Protein AF-A0A920MQN7-F1 (afdb_monomer_lite)

Foldseek 3Di:
DLDDAAEAADQDQWDADPVGTDGDPNVVQVVVCVVVVHHHDYDDDDDDDPPPDD

Radius of gyration: 13.95 Å; chains: 1; bounding box: 33×23×39 Å

pLDDT: mean 81.25, std 20.47, range [33.19, 97.25]

Secondary structure (DSSP, 8-state):
---PPPEES---SEEEETTEEEE-HHHHHHHHHHHHT-PPEE----SS-TT---

Sequence (54 aa):
MSGSTILALHMGKYYRVDSGLRIDAGAFVAALEFATNKKQKLLESQTRNFLTVL

Structure (mmCIF, N/CA/C/O backbone):
data_AF-A0A920MQN7-F1
#
_entry.id   AF-A0A920MQN7-F1
#
loop_
_atom_site.group_PDB
_atom_site.id
_atom_site.type_symbol
_atom_site.label_atom_id
_atom_site.label_alt_id
_atom_site.label_comp_id
_atom_site.label_asym_id
_atom_site.label_entity_id
_atom_site.label_seq_id
_atom_site.pdbx_PDB_ins_code
_atom_site.Cartn_x
_atom_site.Cartn_y
_atom_site.Cartn_z
_atom_site.occupancy
_atom_site.B_iso_or_equiv
_atom_site.auth_seq_id
_atom_site.auth_comp_id
_atom_site.auth_asym_id
_atom_site.auth_atom_id
_atom_site.pdbx_PDB_model_num
ATOM 1 N N . MET A 1 1 ? -15.247 -6.187 20.788 1.00 46.81 1 MET A N 1
ATOM 2 C CA . MET A 1 1 ? -14.100 -6.724 20.017 1.00 46.81 1 MET A CA 1
ATOM 3 C C . MET A 1 1 ? -13.449 -5.579 19.252 1.00 46.81 1 MET A C 1
ATOM 5 O O . MET A 1 1 ? -14.132 -4.956 18.456 1.00 46.81 1 MET A O 1
ATOM 9 N N . SER A 1 2 ? -12.170 -5.277 19.491 1.00 76.56 2 SER A N 1
ATOM 10 C CA . SER A 1 2 ? -11.494 -4.063 18.977 1.00 76.56 2 SER A CA 1
ATOM 11 C C . SER A 1 2 ? -10.873 -4.213 17.569 1.00 76.56 2 SER A C 1
ATOM 13 O O . SER A 1 2 ? -10.219 -3.299 17.063 1.00 76.56 2 SER A O 1
ATOM 15 N N . GLY A 1 3 ? -11.097 -5.356 16.905 1.00 81.88 3 GLY A N 1
ATOM 16 C CA . GLY A 1 3 ? -10.471 -5.725 15.627 1.00 81.88 3 GLY A CA 1
ATOM 17 C C . GLY A 1 3 ? -8.937 -5.811 15.700 1.00 81.88 3 GLY A C 1
ATOM 18 O O . GLY A 1 3 ? -8.346 -5.574 16.749 1.00 81.88 3 GLY A O 1
ATOM 19 N N . SER A 1 4 ? -8.286 -6.147 14.586 1.00 87.62 4 SER A N 1
ATOM 20 C CA . SER A 1 4 ? -6.820 -6.205 14.486 1.00 87.62 4 SER A CA 1
ATOM 21 C C . SER A 1 4 ? -6.203 -4.861 14.063 1.00 87.62 4 SER A C 1
ATOM 23 O O . SER A 1 4 ? -6.910 -3.941 13.629 1.00 87.62 4 SER A O 1
ATOM 25 N N . THR A 1 5 ? -4.880 -4.759 14.223 1.00 88.44 5 THR A N 1
ATOM 26 C CA . THR A 1 5 ? -4.037 -3.652 13.741 1.00 88.44 5 THR A CA 1
ATOM 27 C C . THR A 1 5 ? -3.464 -4.002 12.372 1.00 88.44 5 THR A C 1
ATOM 29 O O . THR A 1 5 ? -3.026 -5.131 12.158 1.00 88.44 5 THR A O 1
ATOM 32 N N . ILE A 1 6 ? -3.421 -3.030 11.462 1.00 89.88 6 ILE A N 1
ATOM 33 C CA . ILE A 1 6 ? -2.771 -3.177 10.157 1.00 89.88 6 ILE A CA 1
ATOM 34 C C . ILE A 1 6 ? -1.271 -2.900 10.336 1.00 89.88 6 ILE A C 1
ATOM 36 O O . ILE A 1 6 ? -0.900 -1.813 10.778 1.00 89.88 6 ILE A O 1
ATOM 40 N N . LEU A 1 7 ? -0.411 -3.867 10.007 1.00 91.56 7 LEU A N 1
ATOM 41 C CA . LEU A 1 7 ? 1.048 -3.707 9.988 1.00 91.56 7 LEU A CA 1
ATOM 42 C C . LEU A 1 7 ? 1.524 -3.704 8.533 1.00 91.56 7 LEU A C 1
ATOM 44 O O . LEU A 1 7 ? 1.350 -4.695 7.828 1.00 91.56 7 LEU A O 1
ATOM 48 N N . ALA A 1 8 ? 2.117 -2.598 8.091 1.00 90.44 8 ALA A N 1
ATOM 49 C CA . ALA A 1 8 ? 2.642 -2.455 6.740 1.00 90.44 8 ALA A CA 1
ATOM 50 C C . ALA A 1 8 ? 4.170 -2.519 6.754 1.00 90.44 8 ALA A C 1
ATOM 52 O O . ALA A 1 8 ? 4.818 -1.783 7.492 1.00 90.44 8 ALA A O 1
ATOM 53 N N . LEU A 1 9 ? 4.739 -3.391 5.922 1.00 88.12 9 LEU A N 1
ATOM 54 C CA . LEU A 1 9 ? 6.192 -3.530 5.748 1.00 88.12 9 LEU A CA 1
ATOM 55 C C . LEU A 1 9 ? 6.736 -2.583 4.673 1.00 88.12 9 LEU A C 1
ATOM 57 O O . LEU A 1 9 ? 7.886 -2.165 4.724 1.00 88.12 9 LEU A O 1
ATOM 61 N N . HIS A 1 10 ? 5.902 -2.258 3.688 1.00 86.06 10 HIS A N 1
ATOM 62 C CA . HIS A 1 10 ? 6.254 -1.419 2.557 1.00 86.06 10 HIS A CA 1
ATOM 63 C C . HIS A 1 10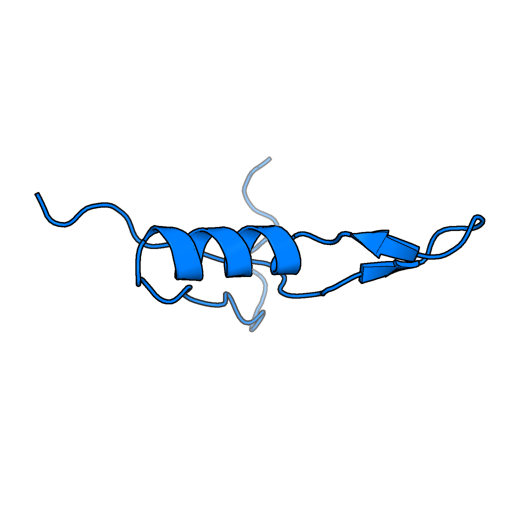 ? 5.023 -0.629 2.112 1.00 86.06 10 HIS A C 1
ATOM 65 O O . HIS A 1 10 ? 3.917 -1.168 2.084 1.00 86.06 10 HIS A O 1
ATOM 71 N N . MET A 1 11 ? 5.216 0.648 1.780 1.00 89.12 11 MET A N 1
ATOM 72 C CA . MET A 1 11 ? 4.140 1.579 1.410 1.00 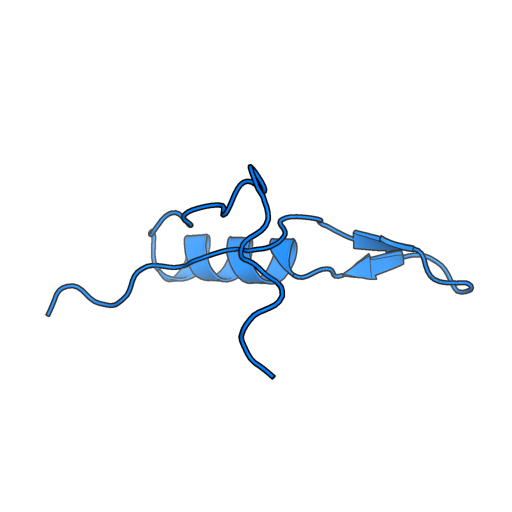89.12 11 MET A CA 1
ATOM 73 C C . MET A 1 11 ? 4.355 2.202 0.027 1.00 89.12 11 MET A C 1
ATOM 75 O O . MET A 1 11 ? 3.843 3.284 -0.259 1.00 89.12 11 MET A O 1
ATOM 79 N N . GLY A 1 12 ? 5.110 1.534 -0.850 1.00 90.94 12 GLY A N 1
ATOM 80 C CA . GLY A 1 12 ? 5.212 1.960 -2.239 1.00 90.94 12 GLY A CA 1
ATOM 81 C C . GLY A 1 12 ? 3.847 1.919 -2.933 1.00 90.94 12 GLY A C 1
ATOM 82 O O . GLY A 1 12 ? 2.995 1.076 -2.643 1.00 90.94 12 GLY A O 1
ATOM 83 N N . LYS A 1 13 ? 3.616 2.876 -3.838 1.00 90.62 13 LYS A N 1
ATOM 84 C CA . LYS A 1 13 ? 2.389 2.945 -4.650 1.00 90.62 13 LYS A CA 1
ATOM 85 C C . LYS A 1 13 ? 2.490 2.044 -5.880 1.00 90.62 13 LYS A C 1
ATOM 87 O O . LYS A 1 13 ? 1.532 1.365 -6.242 1.00 90.62 13 LYS A O 1
ATOM 92 N N . TYR A 1 14 ? 3.668 2.048 -6.499 1.00 95.44 14 TYR A N 1
ATOM 93 C CA . TYR A 1 14 ? 3.999 1.241 -7.660 1.00 95.44 14 TYR A CA 1
ATOM 94 C C . TYR A 1 14 ? 5.453 0.781 -7.586 1.00 95.44 14 TYR A C 1
ATOM 96 O O . TYR A 1 14 ? 6.296 1.492 -7.041 1.00 95.44 14 TYR A O 1
ATOM 104 N N . TYR A 1 15 ? 5.752 -0.348 -8.219 1.00 93.81 15 TYR A N 1
ATOM 105 C CA . TYR A 1 15 ? 7.112 -0.786 -8.511 1.00 93.81 15 TYR A CA 1
ATOM 106 C C . TYR A 1 15 ? 7.317 -0.916 -10.022 1.00 93.81 15 TYR A C 1
ATOM 108 O O . TYR A 1 15 ? 6.364 -1.084 -10.791 1.00 93.81 15 TYR A O 1
ATOM 116 N N . ARG A 1 16 ? 8.573 -0.791 -10.456 1.00 95.88 16 ARG A N 1
ATOM 117 C CA . ARG A 1 16 ? 8.941 -0.837 -11.872 1.00 95.88 16 ARG A CA 1
ATOM 118 C C . ARG A 1 16 ? 9.174 -2.271 -12.332 1.00 95.88 16 ARG A C 1
ATOM 120 O O . ARG A 1 16 ? 9.798 -3.060 -11.632 1.00 95.88 16 ARG A O 1
ATOM 127 N N . VAL A 1 17 ? 8.685 -2.565 -13.526 1.00 96.62 17 VAL A N 1
ATOM 128 C CA . VAL A 1 17 ? 8.923 -3.788 -14.294 1.00 96.62 17 VAL A CA 1
ATOM 129 C C . VAL A 1 17 ? 9.291 -3.408 -15.726 1.00 96.62 17 VAL A C 1
ATOM 131 O O . VAL A 1 17 ? 9.073 -2.269 -16.138 1.00 96.62 17 VAL A O 1
ATOM 134 N N . ASP A 1 18 ? 9.796 -4.356 -16.512 1.00 97.25 18 ASP A N 1
ATOM 135 C CA . ASP A 1 18 ? 10.227 -4.089 -17.896 1.00 97.25 18 ASP A CA 1
ATOM 136 C C . ASP A 1 18 ? 9.098 -3.542 -18.783 1.00 97.25 18 ASP A C 1
ATOM 138 O O . ASP A 1 18 ? 9.324 -2.738 -19.680 1.00 97.25 18 ASP A O 1
ATOM 142 N N . SER A 1 19 ? 7.856 -3.933 -18.487 1.00 96.81 19 SER A N 1
ATOM 143 C CA . SER A 1 19 ? 6.644 -3.483 -19.183 1.00 96.81 19 SER A CA 1
ATOM 144 C C . SER A 1 19 ? 6.006 -2.214 -18.597 1.00 96.81 19 SER A C 1
ATOM 146 O O . SER A 1 19 ? 4.926 -1.825 -19.037 1.00 96.81 19 SER A O 1
ATOM 148 N N . GLY A 1 20 ? 6.633 -1.558 -17.612 1.00 96.38 20 GLY A N 1
ATOM 149 C CA . GLY A 1 20 ? 6.141 -0.312 -17.018 1.00 96.38 20 GLY A CA 1
ATOM 150 C C . GLY A 1 20 ? 6.012 -0.359 -15.496 1.00 96.38 20 GLY A C 1
ATOM 151 O O . GLY A 1 20 ? 6.960 -0.690 -14.786 1.00 96.38 20 GLY A O 1
ATOM 152 N N . LEU A 1 21 ? 4.852 0.036 -14.973 1.00 97.06 21 LEU A N 1
ATOM 153 C CA . LEU A 1 21 ? 4.592 0.109 -13.533 1.00 97.06 21 LEU A CA 1
ATOM 154 C C . LEU A 1 21 ? 3.525 -0.899 -13.122 1.00 97.06 21 LEU A C 1
ATOM 156 O O . LEU A 1 21 ? 2.517 -1.073 -13.806 1.00 97.06 21 LEU A O 1
ATOM 160 N N . ARG A 1 22 ? 3.728 -1.528 -11.967 1.00 96.50 22 ARG A N 1
ATOM 161 C CA . ARG A 1 22 ? 2.743 -2.395 -11.316 1.00 96.50 22 ARG A CA 1
ATOM 162 C C . ARG A 1 22 ? 2.397 -1.858 -9.944 1.00 96.50 22 ARG A C 1
ATOM 164 O O . ARG A 1 22 ? 3.237 -1.244 -9.296 1.00 96.50 22 ARG A O 1
ATOM 171 N N . ILE A 1 23 ? 1.155 -2.084 -9.524 1.00 95.81 23 ILE A N 1
ATOM 172 C CA . ILE A 1 23 ? 0.672 -1.694 -8.198 1.00 95.81 23 ILE A CA 1
ATOM 173 C C . ILE A 1 23 ? 1.456 -2.450 -7.130 1.00 95.81 23 ILE A C 1
ATOM 175 O O . ILE A 1 23 ? 1.659 -3.657 -7.236 1.00 95.81 23 ILE A O 1
ATOM 179 N N . ASP A 1 24 ? 1.865 -1.720 -6.103 1.00 94.88 24 ASP A N 1
ATOM 180 C CA . ASP A 1 24 ? 2.586 -2.244 -4.954 1.00 94.88 24 ASP A CA 1
ATOM 181 C C . ASP A 1 24 ? 1.672 -2.336 -3.715 1.00 94.88 24 ASP A C 1
ATOM 183 O O . ASP A 1 24 ? 0.541 -1.838 -3.706 1.00 94.88 24 ASP A O 1
ATOM 187 N N . ALA A 1 25 ? 2.159 -2.984 -2.657 1.00 92.19 25 ALA A N 1
ATOM 188 C CA . ALA A 1 25 ? 1.441 -3.262 -1.421 1.00 92.19 25 ALA A CA 1
ATOM 189 C C . ALA A 1 25 ? 0.783 -2.014 -0.814 1.00 92.19 25 ALA A C 1
ATOM 191 O O . ALA A 1 25 ? -0.342 -2.108 -0.325 1.00 92.19 25 ALA A O 1
ATOM 192 N N . GLY A 1 26 ? 1.418 -0.840 -0.901 1.00 93.56 26 GLY A N 1
ATOM 193 C CA . GLY A 1 26 ? 0.900 0.398 -0.314 1.00 93.56 26 GLY A CA 1
ATOM 194 C C . GLY A 1 26 ? -0.483 0.802 -0.831 1.00 93.56 26 GLY A C 1
ATOM 195 O O . GLY A 1 26 ? -1.268 1.370 -0.074 1.00 93.56 26 GLY A O 1
ATOM 196 N N . ALA A 1 27 ? -0.837 0.452 -2.073 1.00 95.00 27 ALA A N 1
ATOM 197 C CA . ALA A 1 27 ? -2.182 0.701 -2.595 1.00 95.00 27 ALA A CA 1
ATOM 198 C C . ALA A 1 27 ? -3.250 -0.147 -1.883 1.00 95.00 27 ALA A C 1
ATOM 200 O O . ALA A 1 27 ? -4.340 0.344 -1.589 1.00 95.00 27 ALA A O 1
ATOM 201 N N . PHE A 1 28 ? -2.927 -1.401 -1.560 1.00 94.50 28 PHE A N 1
ATOM 202 C CA . PHE A 1 28 ? -3.816 -2.285 -0.808 1.00 94.50 28 PHE A CA 1
ATOM 203 C C . PHE A 1 28 ? -3.927 -1.854 0.651 1.00 94.50 28 PHE A C 1
ATOM 205 O O . PHE A 1 28 ? -5.025 -1.855 1.203 1.00 94.50 28 PHE A O 1
ATOM 212 N N . VAL A 1 29 ? -2.818 -1.429 1.268 1.00 94.12 29 VAL A N 1
ATOM 213 C CA . VAL A 1 29 ? -2.857 -0.908 2.639 1.00 94.12 29 VAL A CA 1
ATOM 214 C C . VAL A 1 29 ? -3.747 0.338 2.709 1.00 94.12 29 VAL A C 1
ATOM 216 O O . VAL A 1 29 ? -4.633 0.393 3.557 1.00 94.12 29 VAL A O 1
ATOM 219 N N . ALA A 1 30 ? -3.621 1.273 1.762 1.00 94.19 30 ALA A N 1
ATOM 220 C CA . ALA A 1 30 ? -4.490 2.449 1.688 1.00 94.19 30 ALA A CA 1
ATOM 221 C C . ALA A 1 30 ? -5.981 2.087 1.522 1.00 94.19 30 ALA A C 1
ATOM 223 O O . ALA A 1 30 ? -6.843 2.714 2.139 1.00 94.19 30 ALA A O 1
ATOM 224 N N . ALA A 1 31 ? -6.297 1.055 0.732 1.00 95.06 31 ALA A N 1
ATOM 225 C CA . ALA A 1 31 ? -7.668 0.565 0.592 1.00 95.06 31 ALA A CA 1
ATOM 226 C C . ALA A 1 31 ? -8.216 -0.012 1.911 1.00 95.06 31 ALA A C 1
ATOM 228 O O . ALA A 1 31 ? -9.370 0.238 2.262 1.00 95.06 31 ALA A O 1
ATOM 229 N N . LEU A 1 32 ? -7.389 -0.738 2.670 1.00 93.62 32 LEU A N 1
ATOM 230 C CA . LEU A 1 32 ? -7.755 -1.246 3.994 1.00 93.62 32 LEU A CA 1
ATOM 231 C C . LEU A 1 32 ? -7.933 -0.114 5.010 1.00 93.62 32 LEU A C 1
ATOM 233 O O . LEU A 1 32 ? -8.879 -0.165 5.797 1.00 93.62 32 LEU A O 1
ATOM 237 N N . GLU A 1 33 ? -7.085 0.918 4.985 1.00 93.81 33 GLU A N 1
ATOM 238 C CA . GLU A 1 33 ? -7.268 2.093 5.846 1.00 93.81 33 GLU A CA 1
ATOM 239 C C . GLU A 1 33 ? -8.619 2.756 5.585 1.00 93.81 33 GLU A C 1
ATOM 241 O O . GLU A 1 33 ? -9.356 3.055 6.523 1.00 93.81 33 GLU A O 1
ATOM 246 N N . PHE A 1 34 ? -8.965 2.934 4.309 1.00 95.12 34 PHE A N 1
ATOM 247 C CA . PHE A 1 34 ? -10.234 3.518 3.896 1.00 95.12 34 PHE A CA 1
ATOM 248 C C . PHE A 1 34 ? -11.429 2.666 4.342 1.00 95.12 34 PHE A C 1
ATOM 250 O O . PHE A 1 34 ? -12.364 3.183 4.947 1.00 95.12 34 PHE A O 1
ATOM 257 N N . ALA A 1 35 ? -11.385 1.354 4.098 1.00 95.38 35 ALA A N 1
ATOM 258 C CA . ALA A 1 35 ? -12.489 0.449 4.412 1.00 95.38 35 ALA A CA 1
ATOM 259 C C . ALA A 1 35 ? -12.716 0.261 5.921 1.00 95.38 35 ALA A C 1
ATOM 261 O O . ALA A 1 35 ? -13.834 -0.017 6.351 1.00 95.38 35 ALA A O 1
ATOM 262 N N . THR A 1 36 ? -11.660 0.380 6.729 1.00 92.75 36 THR A N 1
ATOM 263 C CA . THR A 1 36 ? -11.715 0.103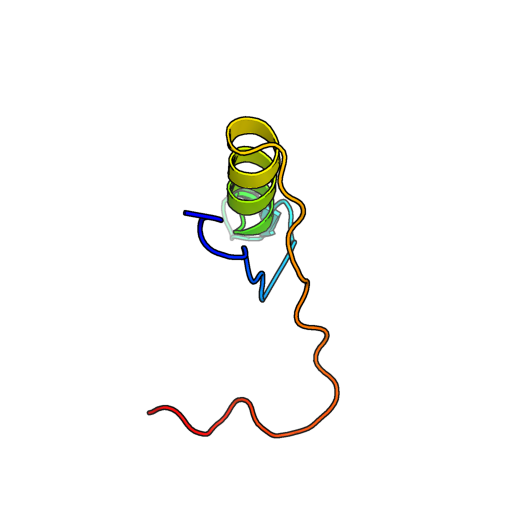 8.174 1.00 92.75 36 THR A CA 1
ATOM 264 C C . THR A 1 36 ? -11.690 1.358 9.040 1.00 92.75 36 THR A C 1
ATOM 266 O O . THR A 1 36 ? -11.893 1.260 10.250 1.00 92.75 36 THR A O 1
ATOM 269 N N . ASN A 1 37 ? -11.424 2.522 8.442 1.00 92.88 37 ASN A N 1
ATOM 270 C CA . ASN A 1 37 ? -11.134 3.781 9.126 1.00 92.88 37 ASN A CA 1
ATOM 271 C C . ASN A 1 37 ? -10.012 3.650 10.182 1.00 92.88 37 ASN A C 1
ATOM 273 O O . ASN A 1 37 ? -9.998 4.355 11.193 1.00 92.88 37 ASN A O 1
ATOM 277 N N . LYS A 1 38 ? -9.080 2.711 9.972 1.00 90.31 38 LYS A N 1
ATOM 278 C CA . LYS A 1 38 ? -7.924 2.455 10.840 1.00 90.31 38 LYS A CA 1
ATOM 279 C C . LYS A 1 38 ? -6.640 2.769 10.096 1.00 90.31 38 LYS A C 1
ATOM 281 O O . LYS A 1 38 ? -6.475 2.378 8.949 1.00 90.31 38 LYS A O 1
ATOM 286 N N . LYS A 1 39 ? -5.702 3.419 10.779 1.00 89.75 39 LYS A N 1
ATOM 287 C CA . LYS A 1 39 ? -4.374 3.697 10.230 1.00 89.75 39 LYS A CA 1
ATOM 288 C C . LYS A 1 39 ? -3.456 2.478 10.331 1.00 89.75 39 LYS A C 1
ATOM 290 O O . LYS A 1 39 ? -3.510 1.750 11.327 1.00 89.75 39 LYS A O 1
ATOM 295 N N . GLN A 1 40 ? -2.592 2.271 9.339 1.00 88.31 40 GLN A N 1
ATOM 296 C CA . GLN A 1 40 ? -1.530 1.273 9.434 1.00 88.31 40 GLN A CA 1
ATOM 297 C C . GLN A 1 40 ? -0.409 1.723 10.373 1.00 88.31 40 GLN A C 1
ATOM 299 O O . GLN A 1 40 ? -0.075 2.904 10.462 1.00 88.31 40 GLN A O 1
ATOM 304 N N . LYS A 1 41 ? 0.237 0.753 11.016 1.00 92.00 41 LYS A N 1
ATOM 305 C CA . LYS A 1 41 ? 1.561 0.923 11.607 1.00 92.00 41 LYS A CA 1
ATOM 306 C C . LYS A 1 41 ? 2.599 0.564 10.547 1.00 92.00 41 LYS A C 1
ATOM 308 O O . LYS A 1 41 ? 2.635 -0.580 10.100 1.00 92.00 41 LYS A O 1
ATOM 313 N N . LEU A 1 42 ? 3.419 1.531 10.138 1.00 86.31 42 LEU A N 1
ATOM 314 C CA . LEU A 1 42 ? 4.554 1.272 9.254 1.00 86.31 42 LEU A CA 1
ATOM 315 C C . LEU A 1 42 ? 5.688 0.639 10.062 1.00 86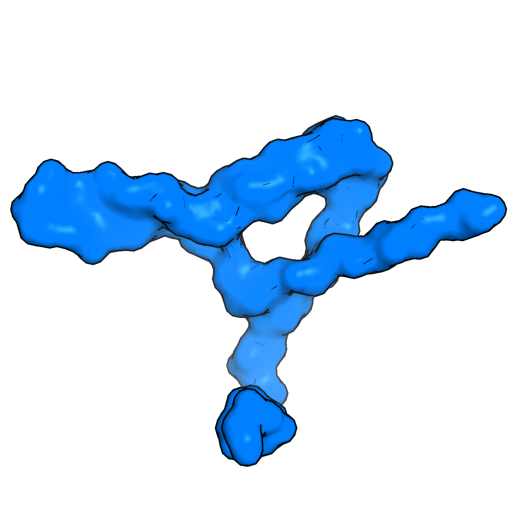.31 42 LEU A C 1
ATOM 317 O O . LEU A 1 42 ? 6.056 1.143 11.125 1.00 86.31 42 LEU A O 1
ATOM 321 N N . LEU A 1 43 ? 6.232 -0.469 9.569 1.00 80.25 43 LEU A N 1
ATOM 322 C CA . LEU A 1 43 ? 7.450 -1.044 10.109 1.00 80.25 43 LEU A CA 1
ATOM 323 C C . LEU A 1 43 ? 8.647 -0.345 9.461 1.00 80.25 43 LEU A C 1
ATOM 325 O O . LEU A 1 43 ? 9.074 -0.708 8.369 1.00 80.25 43 LEU A O 1
ATOM 329 N N . GLU A 1 44 ? 9.179 0.678 10.124 1.00 57.81 44 GLU A N 1
ATOM 330 C CA . GLU A 1 44 ? 10.412 1.318 9.675 1.00 57.81 44 GLU A CA 1
ATOM 331 C C . GLU A 1 44 ? 11.602 0.423 10.026 1.00 57.81 44 GLU A C 1
ATOM 333 O O . GLU A 1 44 ? 11.845 0.098 11.190 1.00 57.81 44 GLU A O 1
ATOM 338 N N . SER A 1 45 ? 12.322 -0.022 8.995 1.00 54.75 45 SER A N 1
ATOM 339 C CA . SER A 1 45 ? 13.537 -0.822 9.125 1.00 54.75 45 SER A CA 1
ATOM 340 C C . SER A 1 45 ? 14.625 -0.017 9.838 1.00 54.75 45 SER A C 1
ATOM 342 O O . SER A 1 45 ? 15.462 0.622 9.204 1.00 54.75 45 SER A O 1
ATOM 344 N N . GLN A 1 46 ? 14.660 -0.104 11.161 1.00 49.44 46 GLN A N 1
ATOM 345 C CA . GLN A 1 46 ? 15.873 0.088 11.938 1.00 49.44 46 GLN A CA 1
ATOM 346 C C . GLN A 1 46 ? 16.246 -1.270 12.543 1.00 49.44 46 GLN A C 1
ATOM 348 O O . GLN A 1 46 ? 15.656 -1.719 13.520 1.00 49.44 46 GLN A O 1
ATOM 353 N N . THR A 1 47 ? 17.294 -1.878 11.979 1.00 42.91 47 THR A N 1
ATOM 354 C CA . THR A 1 47 ? 18.169 -2.865 12.642 1.00 42.91 47 THR A CA 1
ATOM 355 C C . THR A 1 47 ? 17.748 -4.353 12.609 1.00 42.91 47 THR A C 1
ATOM 357 O O . THR A 1 47 ? 16.962 -4.839 13.412 1.00 42.91 47 THR A O 1
ATOM 360 N N . ARG A 1 48 ? 18.417 -5.103 11.716 1.00 43.19 48 ARG A N 1
ATOM 361 C CA . ARG A 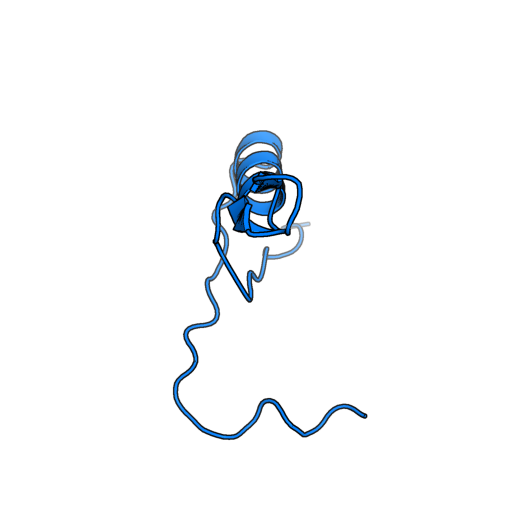1 48 ? 18.959 -6.482 11.863 1.00 43.19 48 ARG A CA 1
ATOM 362 C C . ARG A 1 48 ? 18.050 -7.687 12.182 1.00 43.19 48 ARG A C 1
ATOM 364 O O . ARG A 1 48 ? 18.523 -8.798 11.977 1.00 43.19 48 ARG A O 1
ATOM 371 N N . ASN A 1 49 ? 16.786 -7.538 12.571 1.00 41.94 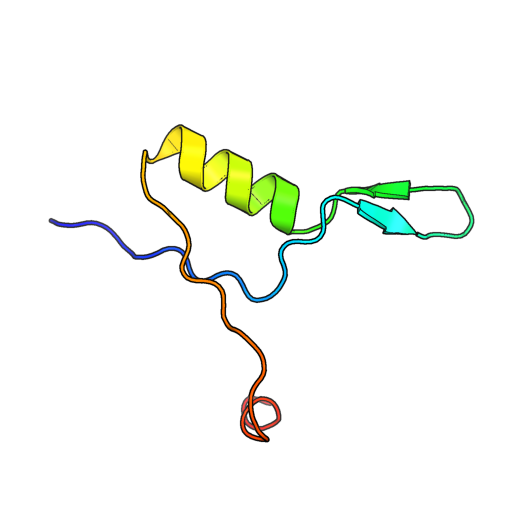49 ASN A N 1
ATOM 372 C CA . ASN A 1 49 ? 15.976 -8.679 13.048 1.00 41.94 49 ASN A CA 1
ATOM 373 C C . ASN A 1 49 ? 14.985 -9.290 12.038 1.00 41.94 49 ASN A C 1
ATOM 375 O O . ASN A 1 49 ? 14.177 -10.129 12.422 1.00 41.94 49 ASN A O 1
ATOM 379 N N . PHE A 1 50 ? 15.024 -8.918 10.755 1.00 45.97 50 PHE A N 1
ATOM 380 C CA . PHE A 1 50 ? 14.072 -9.463 9.771 1.00 45.97 50 PHE A CA 1
ATOM 381 C C . PHE A 1 50 ? 14.504 -10.804 9.143 1.00 45.97 50 PHE A C 1
ATOM 383 O O . PHE A 1 50 ? 13.711 -11.435 8.457 1.00 45.97 50 PHE A O 1
ATOM 390 N N . LEU A 1 51 ? 15.731 -11.283 9.393 1.00 40.97 51 LEU A N 1
ATOM 391 C CA . LEU A 1 51 ? 16.229 -12.541 8.812 1.00 40.97 51 LEU A CA 1
ATOM 392 C C . LEU A 1 51 ? 15.986 -13.799 9.671 1.00 40.97 51 LEU A C 1
ATOM 394 O O . LEU A 1 51 ? 16.643 -14.811 9.453 1.00 40.97 51 LEU A O 1
ATOM 398 N N . THR A 1 52 ? 15.047 -13.766 10.621 1.00 34.31 52 THR A N 1
ATOM 399 C CA . THR A 1 52 ? 14.713 -14.939 11.450 1.00 34.31 52 THR A CA 1
ATOM 400 C C . THR A 1 52 ? 13.215 -15.210 11.438 1.00 34.31 52 THR A C 1
ATOM 402 O O . THR A 1 52 ? 12.567 -15.095 12.468 1.00 34.31 52 THR A O 1
ATOM 405 N N . VAL A 1 53 ? 12.672 -15.552 10.268 1.00 33.19 53 VAL A N 1
ATOM 406 C CA . VAL A 1 53 ? 11.565 -16.515 10.120 1.00 33.19 53 VAL A CA 1
ATOM 407 C C . VAL A 1 53 ? 11.691 -17.150 8.723 1.00 33.19 53 VAL A C 1
ATOM 409 O O . VAL A 1 53 ? 11.015 -16.744 7.779 1.00 33.19 53 VAL A O 1
ATOM 412 N N . LEU A 1 54 ? 12.607 -18.109 8.586 1.00 39.59 54 LEU A N 1
ATOM 413 C CA . LEU A 1 54 ? 12.525 -19.212 7.625 1.00 39.59 54 LEU A CA 1
ATOM 414 C C . LEU A 1 54 ? 12.776 -20.502 8.402 1.00 39.59 54 LEU A C 1
ATOM 416 O O . LEU A 1 54 ? 13.725 -20.492 9.220 1.00 39.59 54 LEU A O 1
#